Protein AF-A0A4Q3A2A2-F1 (afdb_monomer)

Radius of gyration: 15.02 Å; Cα contacts (8 Å, |Δi|>4): 83; chains: 1; bounding box: 38×30×38 Å

Foldseek 3Di:
DPDPQDPADPCLVVLLVVLLVLLLVCVVVVNDVVVNLVVNVVSLVCVLVVPDFLLNSLVSLVVCCVPPVVSDDCSVVSSVVVNCLCLQVPHQVSNDDGVPADPDSVSNVCCSPVVVSSD

pLDDT: mean 87.99, std 11.67, range [34.19, 96.5]

Structure (mmCIF, N/CA/C/O backbone):
data_AF-A0A4Q3A2A2-F1
#
_entry.id   AF-A0A4Q3A2A2-F1
#
loop_
_atom_site.group_PDB
_atom_site.id
_atom_site.type_symbol
_atom_site.label_atom_id
_atom_site.label_alt_id
_atom_site.label_comp_id
_atom_site.label_asym_id
_atom_site.label_entity_id
_atom_site.label_seq_id
_atom_site.pdbx_PDB_ins_code
_atom_site.Cartn_x
_atom_site.Cartn_y
_atom_site.Cartn_z
_atom_site.occupancy
_atom_site.B_iso_or_equiv
_atom_site.auth_seq_id
_atom_site.auth_comp_id
_atom_site.auth_asym_id
_atom_site.auth_atom_id
_atom_site.pdbx_PDB_model_num
ATOM 1 N N . MET A 1 1 ? -3.006 21.175 -18.929 1.00 35.78 1 MET A N 1
ATOM 2 C CA . MET A 1 1 ? -2.339 19.994 -19.518 1.00 35.78 1 MET A CA 1
ATOM 3 C C . MET A 1 1 ? -2.758 18.798 -18.668 1.00 35.78 1 MET A C 1
ATOM 5 O O . MET A 1 1 ? -2.295 18.694 -17.544 1.00 35.78 1 MET A O 1
ATOM 9 N N . LYS A 1 2 ? -3.754 18.003 -19.097 1.00 34.19 2 LYS A N 1
ATOM 10 C CA . LYS A 1 2 ? -4.209 16.830 -18.324 1.00 34.19 2 LYS A CA 1
ATOM 11 C C . LYS A 1 2 ? -3.057 15.832 -18.324 1.00 34.19 2 LYS A C 1
ATOM 13 O O . LYS A 1 2 ? -2.697 15.340 -19.392 1.00 34.19 2 LYS A O 1
ATOM 18 N N . SER A 1 3 ? -2.399 15.655 -17.183 1.00 40.84 3 SER A N 1
ATOM 19 C CA . SER A 1 3 ? -1.213 14.817 -17.111 1.00 40.84 3 SER A CA 1
ATOM 20 C C . SER A 1 3 ? -1.608 13.389 -17.503 1.00 40.84 3 SER A C 1
ATOM 22 O O . SER A 1 3 ? -2.581 12.831 -17.006 1.00 40.84 3 SER A O 1
ATOM 24 N N . LYS A 1 4 ? -0.864 12.787 -18.431 1.00 45.44 4 LYS A N 1
ATOM 25 C CA . LYS A 1 4 ? -0.947 11.352 -18.749 1.00 45.44 4 LYS A CA 1
ATOM 26 C C . LYS A 1 4 ? -0.435 10.473 -17.584 1.00 45.44 4 LYS A C 1
ATOM 28 O O . LYS A 1 4 ? -0.172 9.298 -17.792 1.00 45.44 4 LYS A O 1
ATOM 33 N N . ILE A 1 5 ? -0.234 11.054 -16.396 1.00 48.09 5 ILE A N 1
ATOM 34 C CA . ILE A 1 5 ? 0.732 10.589 -15.395 1.00 48.09 5 ILE A CA 1
ATOM 35 C C . ILE A 1 5 ? 0.177 9.489 -14.483 1.00 48.09 5 ILE A C 1
ATOM 37 O O . ILE A 1 5 ? 0.971 8.798 -13.868 1.00 48.09 5 ILE A O 1
ATOM 41 N N . LEU A 1 6 ? -1.124 9.184 -14.495 1.00 65.75 6 LEU A N 1
ATOM 42 C CA . LEU A 1 6 ? -1.597 7.872 -14.040 1.00 65.75 6 LEU A CA 1
ATOM 43 C C . LEU A 1 6 ? -2.814 7.434 -14.857 1.00 65.75 6 LEU A C 1
ATOM 45 O O . LEU A 1 6 ? -3.921 7.933 -14.662 1.00 65.75 6 LEU A O 1
ATOM 49 N N . GLN A 1 7 ? -2.630 6.469 -15.762 1.00 80.62 7 GLN A N 1
ATOM 50 C CA . GLN A 1 7 ? -3.744 5.594 -16.131 1.00 80.62 7 GLN A CA 1
ATOM 51 C C . GLN A 1 7 ? -4.046 4.728 -14.910 1.00 80.62 7 GLN A C 1
ATOM 53 O O . GLN A 1 7 ? -3.508 3.634 -14.772 1.00 80.62 7 GLN A O 1
ATOM 58 N N . LEU A 1 8 ? -4.846 5.268 -13.991 1.00 88.38 8 LEU A N 1
ATOM 59 C CA . LEU A 1 8 ? -5.238 4.546 -12.792 1.00 88.38 8 LEU A CA 1
ATOM 60 C C . LEU A 1 8 ? -5.928 3.229 -13.179 1.00 88.38 8 LEU A C 1
ATOM 62 O O . LEU A 1 8 ? -6.661 3.189 -14.178 1.00 88.38 8 LEU A O 1
ATOM 66 N N . PRO A 1 9 ? -5.719 2.153 -12.401 1.00 91.81 9 PRO A N 1
ATOM 67 C CA . PRO A 1 9 ? -6.496 0.932 -12.541 1.00 91.81 9 PRO A CA 1
ATOM 68 C C . PRO A 1 9 ? -7.998 1.230 -12.530 1.00 91.81 9 PRO A C 1
ATOM 70 O O . PRO A 1 9 ? -8.469 2.102 -11.802 1.00 91.81 9 PRO A O 1
ATOM 73 N N . LYS A 1 10 ? -8.775 0.493 -13.332 1.00 92.62 10 LYS A N 1
ATOM 74 C CA . LYS A 1 10 ? -10.233 0.696 -13.428 1.00 92.62 10 LYS A CA 1
ATOM 75 C C . LYS A 1 10 ? -10.953 0.504 -12.091 1.00 92.62 10 LYS A C 1
ATOM 77 O O . LYS A 1 10 ? -12.039 1.039 -11.913 1.00 92.62 10 LYS A O 1
ATOM 82 N N . ASP A 1 11 ? -10.368 -0.280 -11.191 1.00 94.75 11 ASP A N 1
ATOM 83 C CA . ASP A 1 11 ? -10.892 -0.572 -9.862 1.00 94.75 11 ASP A CA 1
ATOM 84 C C . ASP A 1 11 ? -10.344 0.365 -8.773 1.00 94.75 11 ASP A C 1
ATOM 86 O O . ASP A 1 11 ? -10.606 0.120 -7.602 1.00 94.75 11 ASP A O 1
ATOM 90 N N . TYR A 1 12 ? -9.622 1.436 -9.125 1.00 94.69 12 TYR A N 1
ATOM 91 C CA . TYR A 1 12 ? -8.968 2.332 -8.166 1.00 94.69 12 TYR A CA 1
ATOM 92 C C . TYR A 1 12 ? -9.903 2.835 -7.057 1.00 94.69 12 TYR A C 1
ATOM 94 O O . TYR A 1 12 ? -9.675 2.547 -5.881 1.00 94.69 12 TYR A O 1
ATOM 102 N N . ASP A 1 13 ? -10.986 3.522 -7.433 1.00 93.94 13 ASP A N 1
ATOM 103 C CA . ASP A 1 13 ? -11.933 4.093 -6.467 1.00 93.94 13 ASP A CA 1
ATOM 104 C C . ASP A 1 13 ? -12.600 2.997 -5.629 1.00 93.94 13 ASP A C 1
ATOM 106 O O . ASP A 1 13 ? -12.770 3.138 -4.420 1.00 93.94 13 ASP A O 1
ATOM 110 N N . TYR A 1 14 ? -12.910 1.859 -6.258 1.00 95.88 14 TYR A N 1
ATOM 111 C CA . TYR A 1 14 ? -13.491 0.706 -5.578 1.00 95.88 14 TYR A CA 1
ATOM 112 C C . TYR A 1 14 ? -12.552 0.146 -4.502 1.00 95.88 14 TYR A C 1
ATOM 114 O O . TYR A 1 14 ? -12.983 -0.077 -3.371 1.00 95.88 14 TYR A O 1
ATOM 122 N N . ARG A 1 15 ? -11.264 -0.044 -4.816 1.00 96.19 15 ARG A N 1
ATOM 123 C CA . ARG A 1 15 ? -10.257 -0.527 -3.855 1.00 96.19 15 ARG A CA 1
ATOM 124 C C . ARG A 1 15 ? -10.040 0.457 -2.717 1.00 96.19 15 ARG A C 1
ATOM 126 O O . ARG A 1 15 ? -9.927 0.031 -1.570 1.00 96.19 15 ARG A O 1
ATOM 133 N N . LYS A 1 16 ? -10.046 1.756 -3.020 1.00 94.81 16 LYS A N 1
ATOM 134 C CA . LYS A 1 16 ? -9.919 2.820 -2.019 1.00 94.81 16 LYS A CA 1
ATOM 135 C C . LYS A 1 16 ? -11.071 2.766 -1.022 1.00 94.81 16 LYS A C 1
ATOM 137 O O . LYS A 1 16 ? -10.844 2.694 0.183 1.00 94.81 16 LYS A O 1
ATOM 142 N N . SER A 1 17 ? -12.305 2.727 -1.524 1.00 95.44 17 SER A N 1
ATOM 143 C CA . SER A 1 17 ? -13.497 2.619 -0.683 1.00 95.44 17 SER A CA 1
ATOM 144 C C . SER A 1 17 ? -13.537 1.314 0.110 1.00 95.44 17 SER A C 1
ATOM 146 O O . SER A 1 17 ? -13.890 1.348 1.283 1.00 95.44 17 SER A O 1
ATOM 148 N N . GLN A 1 18 ? -13.144 0.180 -0.484 1.00 96.25 18 GLN A N 1
ATOM 149 C CA . GLN A 1 18 ? -13.077 -1.097 0.236 1.00 96.25 18 GLN A CA 1
ATOM 150 C C . GLN A 1 18 ? -12.112 -1.048 1.422 1.00 96.25 18 GLN A C 1
ATOM 152 O O . GLN A 1 18 ? -12.467 -1.520 2.498 1.00 96.25 18 GLN A O 1
ATOM 157 N N . LEU A 1 19 ? -10.910 -0.498 1.233 1.00 96.06 19 LEU A N 1
ATOM 158 C CA . LEU A 1 19 ? -9.917 -0.419 2.301 1.00 96.06 19 LEU A CA 1
ATOM 159 C C . LEU A 1 19 ? -10.380 0.512 3.426 1.00 96.06 19 LEU A C 1
ATOM 161 O O . LEU A 1 19 ? -10.299 0.143 4.593 1.00 96.06 19 LEU A O 1
ATOM 165 N N . ALA A 1 20 ? -10.907 1.688 3.081 1.00 95.19 20 ALA A N 1
ATOM 166 C CA . ALA A 1 20 ? -11.428 2.630 4.069 1.00 95.19 20 ALA A CA 1
ATOM 167 C C . ALA A 1 20 ? -12.589 2.030 4.881 1.00 95.19 20 ALA A C 1
ATOM 169 O O . ALA A 1 20 ? -12.629 2.171 6.101 1.00 95.19 20 ALA A O 1
ATOM 170 N N . GLU A 1 21 ? -13.510 1.328 4.216 1.00 96.12 21 GLU A N 1
ATOM 171 C CA . GLU A 1 21 ? -14.640 0.671 4.874 1.00 96.12 21 GLU A CA 1
ATOM 172 C C . GLU A 1 21 ? -14.184 -0.478 5.781 1.00 96.12 21 GLU A C 1
ATOM 174 O O . GLU A 1 21 ? -14.652 -0.575 6.911 1.00 96.12 21 GLU A O 1
ATOM 179 N N . LEU A 1 22 ? -13.235 -1.306 5.331 1.00 95.88 22 LEU A N 1
ATOM 180 C CA . LEU A 1 22 ? -12.622 -2.350 6.155 1.00 95.88 22 LEU A CA 1
ATOM 181 C C . LEU A 1 22 ? -12.025 -1.750 7.433 1.00 95.88 22 LEU A C 1
ATOM 183 O O . LEU A 1 22 ? -12.344 -2.198 8.529 1.00 95.88 22 LEU A O 1
ATOM 187 N N . ILE A 1 23 ? -11.183 -0.725 7.299 1.00 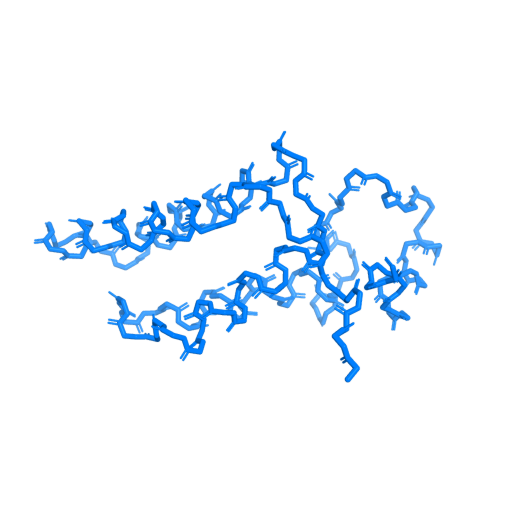95.38 23 ILE A N 1
ATOM 188 C CA . ILE A 1 23 ? -10.534 -0.083 8.445 1.00 95.38 23 ILE A CA 1
ATOM 189 C C . ILE A 1 23 ? -11.577 0.468 9.419 1.00 95.38 23 ILE A C 1
ATOM 191 O O . ILE A 1 23 ? -11.477 0.236 10.622 1.00 95.38 23 ILE A O 1
ATOM 195 N N . LYS A 1 24 ? -12.599 1.154 8.899 1.00 94.44 24 LYS A N 1
ATOM 196 C CA . LYS A 1 24 ? -13.683 1.699 9.713 1.00 94.44 24 LYS A CA 1
ATOM 197 C C . LYS A 1 24 ? -14.422 0.604 10.483 1.00 94.44 24 LYS A C 1
ATOM 199 O O . LYS A 1 24 ? -14.645 0.759 11.676 1.00 94.44 24 LYS A O 1
ATOM 204 N N . GLN A 1 25 ? -14.766 -0.504 9.828 1.00 96.06 25 GLN A N 1
ATOM 205 C CA . GLN A 1 25 ? -15.452 -1.628 10.472 1.00 96.06 25 GLN A CA 1
ATOM 206 C C . GLN A 1 25 ? -14.622 -2.242 11.602 1.00 96.06 25 GLN A C 1
ATOM 208 O O . GLN A 1 25 ? -15.161 -2.544 12.663 1.00 96.06 25 GLN A O 1
ATOM 213 N N . GLU A 1 26 ? -13.317 -2.407 11.394 1.00 96.38 26 GLU A N 1
ATOM 214 C CA . GLU A 1 26 ? -12.411 -2.940 12.415 1.00 96.38 26 GLU A CA 1
ATOM 215 C C . GLU A 1 26 ? -12.233 -1.962 13.584 1.00 96.38 26 GLU A C 1
ATOM 217 O O . GLU A 1 26 ? -12.284 -2.367 14.746 1.00 96.38 26 GLU A O 1
ATOM 222 N N . ALA A 1 27 ? -12.088 -0.666 13.299 1.00 93.19 27 ALA A N 1
ATOM 223 C CA . ALA A 1 27 ? -11.997 0.368 14.325 1.00 93.19 27 ALA A CA 1
ATOM 224 C C . ALA A 1 27 ? -13.289 0.458 15.160 1.00 93.19 27 ALA A C 1
ATOM 226 O O . ALA A 1 27 ? -13.226 0.474 16.390 1.00 93.19 27 ALA A O 1
ATOM 227 N N . ASP A 1 28 ? -14.457 0.433 14.511 1.00 94.06 28 ASP A N 1
ATOM 228 C CA . ASP A 1 28 ? -15.773 0.442 15.166 1.00 94.06 28 ASP A CA 1
ATOM 229 C C . ASP A 1 28 ? -16.004 -0.832 16.005 1.00 94.06 28 ASP A C 1
ATOM 231 O O . ASP A 1 28 ? -16.675 -0.790 17.039 1.00 94.06 28 ASP A O 1
ATOM 235 N N . ALA A 1 29 ? -15.423 -1.964 15.594 1.00 95.44 29 ALA A N 1
ATOM 236 C CA . ALA A 1 29 ? -15.437 -3.220 16.345 1.00 95.44 29 ALA A CA 1
ATOM 237 C C . ALA A 1 29 ? -14.462 -3.237 17.539 1.00 95.44 29 ALA A C 1
ATOM 239 O O . ALA A 1 29 ? -14.483 -4.182 18.332 1.00 95.44 29 ALA A O 1
ATOM 240 N N . GLY A 1 30 ? -13.620 -2.211 17.692 1.00 93.44 30 GLY A N 1
ATOM 241 C CA . GLY A 1 30 ? -12.600 -2.141 18.737 1.00 93.44 30 GLY A CA 1
ATOM 242 C C . GLY A 1 30 ? -11.403 -3.063 18.493 1.00 93.44 30 GLY A C 1
ATOM 243 O O . GLY A 1 30 ? -10.699 -3.401 19.449 1.00 93.44 30 GLY A O 1
ATOM 244 N N . THR A 1 31 ? -11.171 -3.480 17.243 1.00 94.94 31 THR A N 1
ATOM 245 C CA . THR A 1 31 ? -9.970 -4.220 16.842 1.00 94.94 31 THR A CA 1
ATOM 246 C C . THR A 1 31 ? -8.728 -3.395 17.185 1.00 94.94 31 THR A C 1
ATOM 248 O O . THR A 1 31 ? -8.683 -2.180 16.985 1.00 94.94 31 THR A O 1
ATOM 251 N N . VAL A 1 32 ? -7.696 -4.047 17.719 1.00 94.12 32 VAL A N 1
ATOM 252 C CA . VAL A 1 32 ? -6.450 -3.359 18.082 1.00 94.12 32 VAL A CA 1
ATOM 253 C C . VAL A 1 32 ? -5.697 -2.904 16.830 1.00 94.12 32 VAL A C 1
ATOM 255 O O . VAL A 1 32 ? -5.654 -3.621 15.831 1.00 94.12 32 VAL A O 1
ATOM 258 N N . SER A 1 33 ? -5.049 -1.737 16.886 1.00 93.06 33 SER A N 1
ATOM 259 C CA . SER A 1 33 ? -4.435 -1.106 15.706 1.00 93.06 33 SER A CA 1
ATOM 260 C C . SER A 1 33 ? -3.448 -2.013 14.962 1.00 93.06 33 SER A C 1
ATOM 262 O O . SER A 1 33 ? -3.443 -2.024 13.741 1.00 93.06 33 SER A O 1
ATOM 264 N N . THR A 1 34 ? -2.688 -2.856 15.669 1.00 94.12 34 THR A N 1
ATOM 265 C CA . THR A 1 34 ? -1.727 -3.789 15.050 1.00 94.12 34 THR A CA 1
ATOM 266 C C . THR A 1 34 ? -2.381 -4.906 14.232 1.00 94.12 34 THR A C 1
ATOM 268 O O . THR A 1 34 ? -1.744 -5.483 13.352 1.00 94.12 34 THR A O 1
ATOM 271 N N . GLU A 1 35 ? -3.635 -5.258 14.515 1.00 95.81 35 GLU A N 1
ATOM 272 C CA . GLU A 1 35 ? -4.407 -6.201 13.701 1.00 95.81 35 GLU A CA 1
ATOM 273 C C . GLU A 1 35 ? -5.012 -5.509 12.480 1.00 95.81 35 GLU A C 1
ATOM 275 O O . GLU A 1 35 ? -5.040 -6.103 11.401 1.00 95.81 35 GLU A O 1
ATOM 280 N N . ILE A 1 36 ?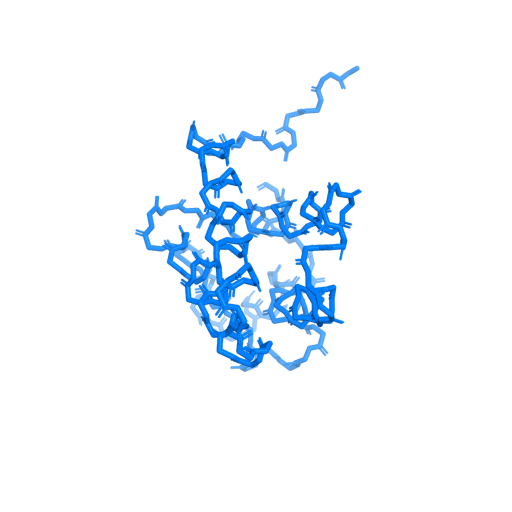 -5.422 -4.244 12.622 1.00 95.94 36 ILE A N 1
ATOM 281 C CA . ILE A 1 36 ? -5.824 -3.399 11.491 1.00 95.94 36 ILE A CA 1
ATOM 282 C C . ILE A 1 36 ? -4.639 -3.225 10.538 1.00 95.94 36 ILE A C 1
ATOM 284 O O . ILE A 1 36 ? -4.801 -3.441 9.339 1.00 95.94 36 ILE A O 1
ATOM 288 N N . ASP A 1 37 ? -3.442 -2.954 11.067 1.00 95.75 37 ASP A N 1
ATOM 289 C CA . ASP A 1 37 ? -2.228 -2.770 10.270 1.00 95.75 37 ASP A CA 1
ATOM 290 C C . ASP A 1 37 ? -1.948 -3.973 9.368 1.00 95.75 37 ASP A C 1
ATOM 292 O O . ASP A 1 37 ? -1.734 -3.816 8.168 1.00 95.75 37 ASP A O 1
ATOM 296 N N . LYS A 1 38 ? -2.045 -5.192 9.916 1.00 96.12 38 LYS A N 1
ATOM 297 C CA . LYS A 1 38 ? -1.886 -6.428 9.133 1.00 96.12 38 LYS A CA 1
ATOM 298 C C . LYS A 1 38 ? -2.892 -6.512 7.992 1.00 96.12 38 LYS A C 1
ATOM 300 O O . LYS A 1 38 ? -2.519 -6.846 6.875 1.00 96.12 38 LYS A O 1
ATOM 305 N N . LYS A 1 39 ? -4.162 -6.188 8.247 1.00 96.50 39 LYS A N 1
ATOM 306 C CA . LYS A 1 39 ? -5.206 -6.235 7.212 1.00 96.50 39 LYS A CA 1
ATOM 307 C C . LYS A 1 39 ? -4.987 -5.170 6.136 1.00 96.50 39 LYS A C 1
ATOM 309 O O . LYS A 1 39 ? -5.280 -5.421 4.965 1.00 96.50 39 LYS A O 1
ATOM 314 N N . VAL A 1 40 ? -4.491 -3.991 6.512 1.00 95.81 40 VAL A N 1
ATOM 315 C CA . VAL A 1 40 ? -4.152 -2.908 5.578 1.00 95.81 40 VAL A CA 1
ATOM 316 C C . VAL A 1 40 ? -2.967 -3.309 4.704 1.00 95.81 40 VAL A C 1
ATOM 318 O O . VAL A 1 40 ? -3.073 -3.232 3.479 1.00 95.81 40 VAL A O 1
ATOM 321 N N . ASP A 1 41 ? -1.892 -3.809 5.310 1.00 94.94 41 ASP A N 1
ATOM 322 C CA . ASP A 1 41 ? -0.705 -4.299 4.607 1.00 94.94 41 ASP A CA 1
ATOM 323 C C . ASP A 1 41 ? -1.043 -5.452 3.648 1.00 94.94 41 ASP A C 1
ATOM 325 O O . ASP A 1 41 ? -0.715 -5.403 2.461 1.00 94.94 41 ASP A O 1
ATOM 329 N N . GLU A 1 42 ? -1.814 -6.444 4.105 1.00 95.06 42 GLU A N 1
ATOM 330 C CA . GLU A 1 42 ? -2.311 -7.539 3.265 1.00 95.06 42 GLU A CA 1
ATOM 331 C C . GLU A 1 42 ? -3.164 -7.022 2.099 1.00 95.06 42 GLU A C 1
ATOM 333 O O . GLU A 1 42 ? -3.022 -7.478 0.960 1.00 95.06 42 GLU A O 1
ATOM 338 N N . SER A 1 43 ? -4.050 -6.056 2.353 1.00 95.44 43 SER A N 1
ATOM 339 C CA . SER A 1 43 ? -4.910 -5.470 1.320 1.00 95.44 43 SER A CA 1
ATOM 340 C C . SER A 1 43 ? -4.098 -4.746 0.251 1.00 95.44 43 SER A C 1
ATOM 342 O O . SER A 1 43 ? -4.362 -4.928 -0.939 1.00 95.44 43 SER A O 1
ATOM 344 N N . ILE A 1 44 ? -3.092 -3.970 0.656 1.00 94.44 44 ILE A N 1
ATOM 345 C CA . ILE A 1 44 ? -2.200 -3.245 -0.254 1.00 94.44 44 ILE A CA 1
ATOM 346 C C . ILE A 1 44 ? -1.308 -4.224 -1.026 1.00 94.44 44 ILE A C 1
ATOM 348 O O . ILE A 1 44 ? -1.227 -4.145 -2.255 1.00 94.44 44 ILE A O 1
ATOM 352 N N . SER A 1 45 ? -0.723 -5.207 -0.344 1.00 91.50 45 SER A N 1
ATOM 353 C CA . SER A 1 45 ? 0.069 -6.282 -0.950 1.00 91.50 45 SER A CA 1
ATOM 354 C C . SER A 1 45 ? -0.728 -7.060 -2.002 1.00 91.50 45 SER A C 1
ATOM 356 O O . SER A 1 45 ? -0.217 -7.381 -3.081 1.00 91.50 45 SER A O 1
ATOM 358 N N . ASN A 1 46 ? -2.018 -7.301 -1.756 1.00 93.56 46 ASN A N 1
ATOM 359 C CA . ASN A 1 46 ? -2.906 -7.977 -2.700 1.00 93.56 46 ASN A CA 1
ATOM 360 C C . ASN A 1 46 ? -3.164 -7.179 -3.988 1.00 93.56 46 ASN A C 1
ATOM 362 O O . ASN A 1 46 ? -3.445 -7.796 -5.020 1.00 93.56 46 ASN A O 1
ATOM 366 N N . LEU A 1 47 ? -3.012 -5.850 -3.998 1.00 93.69 47 LEU A N 1
ATOM 367 C CA . LEU A 1 47 ? -3.185 -5.035 -5.213 1.00 93.69 47 LEU A CA 1
ATOM 368 C C . LEU A 1 47 ? -2.206 -5.458 -6.317 1.00 93.69 47 LEU A C 1
ATOM 370 O O . LEU A 1 47 ? -2.567 -5.532 -7.496 1.00 93.69 47 LEU A O 1
ATOM 374 N N . LYS A 1 48 ? -0.982 -5.837 -5.938 1.00 89.50 48 LYS A N 1
ATOM 375 C CA . LYS A 1 48 ? 0.026 -6.373 -6.862 1.00 89.50 48 LYS A CA 1
ATOM 376 C C . LYS A 1 48 ? -0.467 -7.632 -7.581 1.00 89.50 48 LYS A C 1
ATOM 378 O O . LYS A 1 48 ? -0.227 -7.788 -8.778 1.00 89.50 48 LYS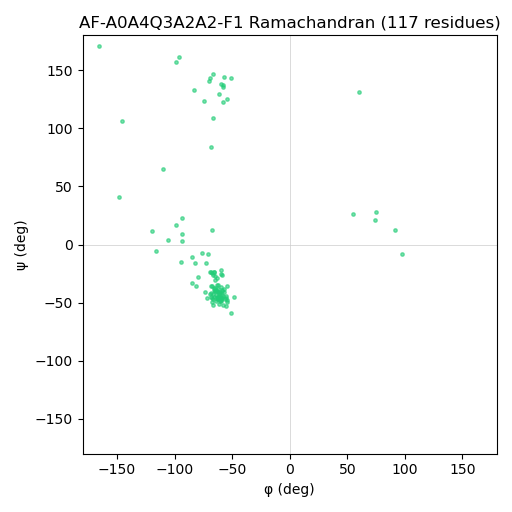 A O 1
ATOM 383 N N . SER A 1 49 ? -1.179 -8.515 -6.877 1.00 88.00 49 SER A N 1
ATOM 384 C CA . SER A 1 49 ? -1.691 -9.772 -7.445 1.00 88.00 49 SER A CA 1
ATOM 385 C C . SER A 1 49 ? -2.757 -9.558 -8.526 1.00 88.00 49 SER A C 1
ATOM 387 O O . SER A 1 49 ? -2.883 -10.372 -9.438 1.00 88.00 49 SER A O 1
ATOM 389 N N . VAL A 1 50 ? -3.475 -8.432 -8.474 1.00 90.38 50 VAL A N 1
ATOM 390 C CA . VAL A 1 50 ? -4.528 -8.068 -9.437 1.00 90.38 50 VAL A CA 1
ATOM 391 C C . VAL A 1 50 ? -4.038 -7.098 -10.518 1.00 90.38 50 VAL A C 1
ATOM 393 O O . VAL A 1 50 ? -4.834 -6.488 -11.227 1.00 90.38 50 VAL A O 1
ATOM 396 N N . GLY A 1 51 ? -2.717 -6.980 -10.678 1.00 90.50 51 GLY A N 1
ATOM 397 C CA . GLY A 1 51 ? -2.088 -6.254 -11.782 1.00 90.50 51 GLY A CA 1
ATOM 398 C C . GLY A 1 51 ? -1.799 -4.782 -11.503 1.00 90.50 51 GLY A C 1
ATOM 399 O O . GLY A 1 51 ? -1.475 -4.042 -12.435 1.00 90.50 51 GLY A O 1
ATOM 400 N N . TRP A 1 52 ? -1.889 -4.329 -10.249 1.00 92.50 52 TRP A N 1
ATOM 401 C CA . TRP A 1 52 ? -1.433 -2.986 -9.907 1.00 92.50 52 TRP A CA 1
ATOM 402 C C . TRP A 1 52 ? 0.093 -2.899 -9.984 1.00 92.50 52 TRP A C 1
ATOM 404 O O . TRP A 1 52 ? 0.820 -3.816 -9.604 1.00 92.50 52 TRP A O 1
ATOM 414 N N . GLN A 1 53 ? 0.576 -1.767 -10.489 1.00 91.44 53 GLN A N 1
ATOM 415 C CA . GLN A 1 53 ? 1.996 -1.471 -10.631 1.00 91.44 53 GLN A CA 1
ATOM 416 C C . GLN A 1 53 ? 2.482 -0.640 -9.442 1.00 91.44 53 GLN A C 1
ATOM 418 O O . GLN A 1 53 ? 1.678 0.029 -8.790 1.00 91.44 53 GLN A O 1
ATOM 423 N N . ARG A 1 54 ? 3.802 -0.601 -9.216 1.00 91.25 54 ARG A N 1
ATOM 424 C CA . ARG A 1 54 ? 4.432 0.170 -8.129 1.00 91.25 54 ARG A CA 1
ATOM 425 C C . ARG A 1 54 ? 3.930 1.615 -8.062 1.00 91.25 54 ARG A C 1
ATOM 427 O O . ARG A 1 54 ? 3.549 2.081 -6.996 1.00 91.25 54 ARG A O 1
ATOM 434 N N . LYS A 1 55 ? 3.840 2.296 -9.212 1.00 89.81 55 LYS A N 1
ATOM 435 C CA . LYS A 1 55 ? 3.314 3.669 -9.301 1.00 89.81 55 LYS A CA 1
ATOM 436 C C . LYS A 1 55 ? 1.851 3.807 -8.883 1.00 89.81 55 LYS A C 1
ATOM 438 O O . LYS A 1 55 ? 1.489 4.820 -8.297 1.00 89.81 55 LYS A O 1
ATOM 443 N N . HIS A 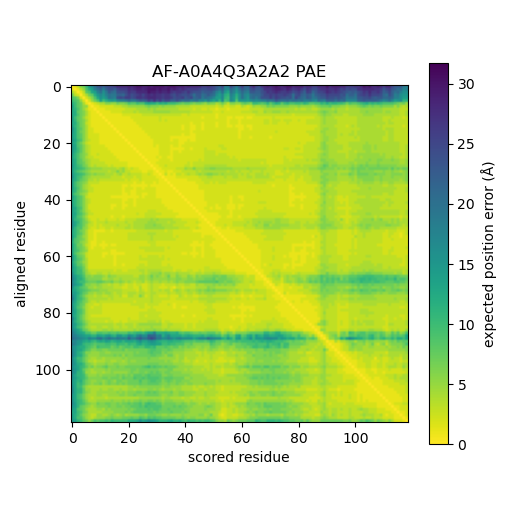1 56 ? 1.018 2.802 -9.162 1.00 92.50 56 HIS A N 1
ATOM 444 C CA . HIS A 1 56 ? -0.389 2.812 -8.756 1.00 92.50 56 HIS A CA 1
ATOM 445 C C . HIS A 1 56 ? -0.506 2.686 -7.240 1.00 92.50 56 HIS A C 1
ATOM 447 O O . HIS A 1 56 ? -1.288 3.412 -6.639 1.00 92.50 56 HIS A O 1
ATOM 453 N N . ILE A 1 57 ? 0.300 1.807 -6.632 1.00 93.69 57 ILE A N 1
ATOM 454 C CA . ILE A 1 57 ? 0.325 1.651 -5.176 1.00 93.69 57 ILE A CA 1
ATOM 455 C C . ILE A 1 57 ? 0.871 2.917 -4.515 1.00 93.69 57 ILE A C 1
ATOM 457 O O . ILE A 1 57 ? 0.215 3.435 -3.624 1.00 93.69 57 ILE A O 1
ATOM 461 N N . LEU A 1 58 ? 1.983 3.485 -4.995 1.00 92.25 58 LEU A N 1
ATOM 462 C CA . LEU A 1 58 ? 2.509 4.743 -4.450 1.00 92.25 58 LEU A CA 1
ATOM 463 C C . LEU A 1 58 ? 1.447 5.852 -4.457 1.00 92.25 58 LEU A C 1
ATOM 465 O O . LEU A 1 58 ? 1.207 6.500 -3.443 1.00 92.25 58 LEU A O 1
ATOM 469 N N . TYR A 1 59 ? 0.778 6.041 -5.598 1.00 92.81 59 TYR A N 1
ATOM 470 C CA . TYR A 1 59 ? -0.269 7.050 -5.714 1.00 92.81 59 TYR A CA 1
ATOM 471 C C . TYR A 1 59 ? -1.440 6.777 -4.766 1.00 92.81 59 TYR A C 1
ATOM 473 O O . TYR A 1 59 ? -1.944 7.700 -4.137 1.00 92.81 59 TYR A O 1
ATOM 481 N N . PHE A 1 60 ? -1.838 5.514 -4.626 1.00 94.50 60 PHE A N 1
ATOM 482 C CA . PHE A 1 60 ? -2.890 5.091 -3.709 1.00 94.50 60 PHE A CA 1
ATOM 483 C C . PHE A 1 60 ? -2.550 5.383 -2.245 1.00 94.50 60 PHE A C 1
ATOM 485 O O . PHE A 1 60 ? -3.389 5.924 -1.529 1.00 94.50 60 PHE A O 1
ATOM 492 N N . LEU A 1 61 ? -1.320 5.088 -1.808 1.00 94.31 61 LEU A N 1
ATOM 493 C CA . LEU A 1 61 ? -0.849 5.403 -0.455 1.00 94.31 61 LEU A CA 1
ATOM 494 C C . LEU A 1 61 ? -0.919 6.907 -0.191 1.00 94.31 61 LEU A C 1
ATOM 496 O O . LEU A 1 61 ? -1.465 7.337 0.820 1.00 94.31 61 LEU A O 1
ATOM 500 N N . HIS A 1 62 ? -0.415 7.715 -1.126 1.00 93.06 62 HIS A N 1
ATOM 501 C CA . HIS A 1 62 ? -0.419 9.175 -0.997 1.00 93.06 62 HIS A CA 1
ATOM 502 C C . HIS A 1 62 ? -1.836 9.742 -1.012 1.00 93.06 62 HIS A C 1
ATOM 504 O O . HIS A 1 62 ? -2.136 10.684 -0.284 1.00 93.06 62 HIS A O 1
ATOM 510 N N . ASP A 1 63 ? -2.728 9.181 -1.819 1.00 93.56 63 ASP A N 1
ATOM 511 C CA . ASP A 1 63 ? -4.131 9.582 -1.848 1.00 93.56 63 ASP A CA 1
ATOM 512 C C . ASP A 1 63 ? -4.851 9.242 -0.530 1.00 93.56 63 ASP A C 1
ATOM 514 O O . ASP A 1 63 ? -5.629 10.056 -0.031 1.00 93.56 63 ASP A O 1
ATO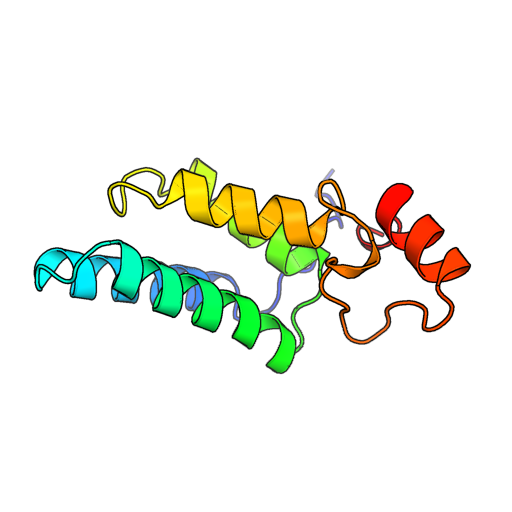M 518 N N . MET A 1 64 ? -4.559 8.085 0.072 1.00 94.00 64 MET A N 1
ATOM 519 C CA . MET A 1 64 ? -5.084 7.705 1.389 1.00 94.00 64 MET A CA 1
ATOM 520 C C . MET A 1 64 ? -4.530 8.591 2.514 1.00 94.00 64 MET A C 1
ATOM 522 O O . MET A 1 64 ? -5.321 9.101 3.303 1.00 94.00 64 MET A O 1
ATOM 526 N N . LEU A 1 65 ? -3.219 8.855 2.542 1.00 92.44 65 LEU A N 1
ATOM 527 C CA . LEU A 1 65 ? -2.583 9.769 3.506 1.00 92.44 65 LEU A CA 1
ATOM 528 C C . LEU A 1 65 ? -3.192 11.179 3.456 1.00 92.44 65 LEU A C 1
ATOM 530 O O . LEU A 1 65 ? -3.434 11.803 4.482 1.00 92.44 65 LEU A O 1
ATOM 534 N N . ASN A 1 66 ? -3.478 11.690 2.255 1.00 91.81 66 ASN A N 1
ATOM 535 C CA . ASN A 1 66 ? -3.995 13.051 2.095 1.00 91.81 66 ASN A CA 1
ATOM 536 C C . ASN A 1 66 ? -5.496 13.186 2.382 1.00 91.81 66 ASN A C 1
ATOM 538 O O . ASN A 1 66 ? -5.951 14.274 2.731 1.00 91.81 66 ASN A O 1
ATOM 542 N N . ASN A 1 67 ? -6.281 12.123 2.187 1.00 90.12 67 ASN A N 1
ATOM 543 C CA . ASN A 1 67 ? -7.745 12.199 2.245 1.00 90.12 67 ASN A CA 1
ATOM 544 C C . ASN A 1 67 ? -8.365 11.381 3.377 1.00 90.12 67 ASN A C 1
ATOM 546 O O . ASN A 1 67 ? -9.586 11.402 3.548 1.00 90.12 67 ASN A O 1
ATOM 550 N N . SER A 1 68 ? -7.576 10.605 4.112 1.00 88.69 68 SER A N 1
ATOM 551 C CA . SER A 1 68 ? -8.068 9.719 5.167 1.00 88.69 68 SER A CA 1
ATOM 552 C C . SER A 1 68 ? -7.069 9.532 6.329 1.00 88.69 68 SER A C 1
ATOM 554 O O . SER A 1 68 ? -6.956 8.410 6.815 1.00 88.69 68 SER A O 1
ATOM 556 N N . PRO A 1 69 ? -6.366 10.583 6.808 1.00 84.00 69 PRO A N 1
ATOM 557 C CA . PRO A 1 69 ? -5.333 10.431 7.844 1.00 84.00 69 PRO A CA 1
ATOM 558 C C . PRO A 1 69 ? -5.888 9.915 9.185 1.00 84.00 69 PRO A C 1
ATOM 560 O O . PRO A 1 69 ? -5.223 9.189 9.915 1.00 84.00 69 PRO A O 1
ATOM 563 N N . ASP A 1 70 ? -7.154 10.216 9.485 1.00 87.81 70 ASP A N 1
ATOM 564 C CA . ASP A 1 70 ? -7.776 9.924 10.782 1.00 87.81 70 ASP A CA 1
ATOM 565 C C . ASP A 1 70 ? -8.537 8.585 10.824 1.00 87.81 70 ASP A C 1
ATOM 567 O O . ASP A 1 70 ? -9.451 8.415 11.632 1.00 87.81 70 ASP A O 1
ATOM 571 N N . LEU A 1 71 ? -8.215 7.627 9.944 1.00 89.75 71 LEU A N 1
ATOM 572 C CA . LEU A 1 71 ? -8.912 6.333 9.936 1.00 89.75 71 LEU A CA 1
ATOM 573 C C . LEU A 1 71 ? -8.665 5.520 11.217 1.00 89.75 71 LEU A C 1
ATOM 575 O O . LEU A 1 71 ? -9.591 4.884 11.714 1.00 89.75 71 LEU A O 1
ATOM 579 N N . TYR A 1 72 ? -7.435 5.531 11.742 1.00 92.69 72 TYR A N 1
ATOM 580 C CA . TYR A 1 72 ? -7.076 4.977 13.054 1.00 92.69 72 TYR A CA 1
ATOM 581 C C . TYR A 1 72 ? -5.690 5.467 13.501 1.00 92.69 72 TYR A C 1
ATOM 583 O O . TYR A 1 72 ? -4.940 6.068 12.736 1.00 92.69 72 TYR A O 1
ATOM 591 N N . SER A 1 73 ? -5.332 5.191 14.758 1.00 89.12 73 SER A N 1
ATOM 592 C CA . SER A 1 73 ? -4.221 5.842 15.469 1.00 89.12 73 SER A CA 1
ATOM 593 C C . SER A 1 73 ? -2.828 5.714 14.842 1.00 89.12 73 SER A C 1
ATOM 595 O O . SER A 1 73 ? -1.972 6.543 15.133 1.00 89.12 73 SER A O 1
ATOM 597 N N . THR A 1 74 ? -2.562 4.662 14.065 1.00 91.38 74 THR A N 1
ATOM 598 C CA . THR A 1 74 ? -1.238 4.377 13.474 1.00 91.38 74 THR A CA 1
ATOM 599 C C . THR A 1 74 ? -1.265 4.347 11.948 1.00 91.38 74 THR A C 1
ATOM 601 O O . THR A 1 74 ? -0.282 3.946 11.329 1.00 91.38 74 THR A O 1
ATOM 604 N N . PHE A 1 75 ? -2.361 4.805 11.336 1.00 91.44 75 PHE A N 1
ATOM 605 C CA . PHE A 1 75 ? -2.579 4.688 9.898 1.00 91.44 75 PHE A CA 1
ATOM 606 C C . PHE A 1 75 ? -1.478 5.350 9.067 1.00 91.44 75 PHE A C 1
ATOM 608 O O . PHE A 1 75 ? -0.870 4.700 8.216 1.00 91.44 75 PHE A O 1
ATOM 615 N N . ASP A 1 76 ? -1.171 6.615 9.358 1.00 91.62 76 ASP A N 1
ATOM 616 C CA . ASP A 1 76 ? -0.149 7.360 8.623 1.00 91.62 76 ASP A CA 1
ATOM 617 C C . ASP A 1 76 ? 1.228 6.703 8.742 1.00 91.62 76 ASP A C 1
ATOM 619 O O . ASP A 1 76 ? 1.957 6.600 7.756 1.00 91.62 76 ASP A O 1
ATOM 623 N N . THR A 1 77 ? 1.578 6.215 9.937 1.00 93.06 77 THR A N 1
ATOM 624 C CA . THR A 1 77 ? 2.846 5.515 10.172 1.00 93.06 77 THR A CA 1
ATOM 625 C C . THR A 1 77 ? 2.955 4.275 9.294 1.00 93.06 77 THR A C 1
ATOM 627 O O . THR A 1 77 ? 3.953 4.138 8.590 1.00 93.06 77 THR A O 1
ATOM 630 N N . LEU A 1 78 ? 1.923 3.428 9.261 1.00 93.81 78 LEU A N 1
ATOM 631 C CA . LEU A 1 78 ? 1.922 2.234 8.419 1.00 93.81 78 LEU A CA 1
ATOM 632 C C . LEU A 1 78 ? 2.055 2.584 6.933 1.00 93.81 78 LEU A C 1
ATOM 634 O O . LEU A 1 78 ? 2.878 2.002 6.230 1.00 93.81 78 LEU A O 1
ATOM 638 N N . LEU A 1 79 ? 1.259 3.529 6.424 1.00 93.88 79 LEU A N 1
ATOM 639 C CA . LEU A 1 79 ? 1.308 3.863 4.997 1.00 93.88 79 LEU A CA 1
ATOM 640 C C . LEU A 1 79 ? 2.669 4.437 4.581 1.00 93.88 79 LEU A C 1
ATOM 642 O O . LEU A 1 79 ? 3.136 4.155 3.476 1.00 93.88 79 LEU A O 1
ATOM 646 N N . LEU A 1 80 ? 3.318 5.205 5.460 1.00 92.56 80 LEU A N 1
ATOM 647 C CA . LEU A 1 80 ? 4.678 5.706 5.249 1.00 92.56 80 LEU A CA 1
ATOM 648 C C . LEU A 1 80 ? 5.728 4.587 5.294 1.00 92.56 80 LEU A C 1
ATOM 650 O O . LEU A 1 80 ? 6.692 4.626 4.527 1.00 92.56 80 LEU A O 1
ATOM 654 N N . GLU A 1 81 ? 5.551 3.580 6.150 1.00 91.50 81 GLU A N 1
ATOM 655 C CA . GLU A 1 81 ? 6.400 2.383 6.163 1.00 91.50 81 GLU A CA 1
ATOM 656 C C . GLU A 1 81 ? 6.282 1.617 4.840 1.00 91.50 81 GLU A C 1
ATOM 658 O O . GLU A 1 81 ? 7.303 1.304 4.221 1.00 91.50 81 GLU A O 1
ATOM 663 N N . ILE A 1 82 ? 5.062 1.412 4.339 1.00 92.19 82 ILE A N 1
ATOM 664 C CA . ILE A 1 82 ? 4.834 0.760 3.043 1.00 92.19 82 ILE A CA 1
ATOM 665 C C . ILE A 1 82 ? 5.458 1.586 1.906 1.00 92.19 82 ILE A C 1
ATOM 667 O O . ILE A 1 82 ? 6.171 1.035 1.068 1.00 92.19 82 ILE A O 1
ATOM 671 N N . ASP A 1 83 ? 5.269 2.911 1.886 1.00 91.31 83 ASP A N 1
ATOM 672 C CA . ASP A 1 83 ? 5.913 3.808 0.908 1.00 91.31 83 ASP A CA 1
ATOM 673 C C . ASP A 1 83 ? 7.445 3.643 0.922 1.00 91.31 83 ASP A C 1
ATOM 675 O O . ASP A 1 83 ? 8.087 3.478 -0.124 1.00 91.31 83 ASP A O 1
ATOM 679 N N . SER A 1 84 ? 8.047 3.580 2.111 1.00 88.75 84 SER A N 1
ATOM 680 C CA . SER A 1 84 ? 9.492 3.374 2.244 1.00 88.75 84 SER A CA 1
ATOM 681 C C . SER A 1 84 ? 9.963 2.059 1.598 1.00 88.75 84 SER A C 1
ATOM 683 O O . SER A 1 84 ? 10.983 2.059 0.894 1.00 88.75 84 SER A O 1
ATOM 685 N N . GLY A 1 85 ? 9.174 0.984 1.735 1.00 88.00 85 GLY A N 1
ATOM 686 C CA . GLY A 1 85 ? 9.393 -0.318 1.094 1.00 88.00 85 GLY A CA 1
ATOM 687 C C . GLY A 1 85 ? 9.214 -0.299 -0.427 1.00 88.00 85 GLY A C 1
ATOM 688 O O . GLY A 1 85 ? 9.829 -1.091 -1.143 1.00 88.00 85 GLY A O 1
ATOM 689 N N . LEU A 1 86 ? 8.448 0.652 -0.967 1.00 87.69 86 LEU A N 1
ATOM 690 C CA . LEU A 1 86 ? 8.293 0.842 -2.412 1.00 87.69 86 LEU A CA 1
ATOM 691 C C . LEU A 1 86 ? 9.403 1.695 -3.026 1.00 87.69 86 LEU A C 1
ATOM 693 O O . LEU A 1 86 ? 9.760 1.496 -4.190 1.00 87.69 86 LEU A O 1
ATOM 697 N N . THR A 1 87 ? 9.929 2.663 -2.288 1.00 85.50 87 THR A N 1
ATOM 698 C CA . THR A 1 87 ? 10.903 3.635 -2.808 1.00 85.50 87 THR A CA 1
ATOM 699 C C . THR A 1 87 ? 12.352 3.232 -2.546 1.00 85.50 87 THR A C 1
ATOM 701 O O . THR A 1 87 ? 13.260 3.752 -3.195 1.00 85.50 87 THR A O 1
ATOM 704 N N . GLY A 1 88 ? 12.588 2.265 -1.656 1.00 72.50 88 GLY A N 1
ATOM 705 C CA . GLY A 1 88 ? 13.929 1.772 -1.347 1.00 72.50 88 GLY A CA 1
ATOM 706 C C . GLY A 1 88 ? 14.751 2.711 -0.482 1.00 72.50 88 GLY A C 1
ATOM 707 O O . GLY A 1 88 ? 15.983 2.674 -0.538 1.00 72.50 88 GLY A O 1
ATOM 708 N N . ASN A 1 89 ? 14.079 3.513 0.348 1.00 69.50 89 ASN A N 1
ATOM 709 C CA . ASN A 1 89 ? 14.733 4.214 1.452 1.00 69.50 89 ASN A CA 1
ATOM 710 C C . ASN A 1 89 ? 15.286 3.228 2.499 1.00 69.50 89 ASN A C 1
ATOM 712 O O . ASN A 1 89 ? 16.282 3.524 3.155 1.00 69.50 89 ASN A O 1
ATOM 716 N N . CYS A 1 90 ? 14.689 2.040 2.616 1.00 61.41 90 CYS A N 1
ATOM 717 C CA . CYS A 1 90 ? 15.027 1.002 3.586 1.00 61.41 90 CYS A CA 1
ATOM 718 C C . CYS A 1 90 ? 15.685 -0.221 2.921 1.00 61.41 90 CYS A C 1
ATOM 720 O O . CYS A 1 90 ? 15.120 -1.300 2.936 1.00 61.41 90 CYS A O 1
ATOM 722 N N . ASP A 1 91 ? 16.880 -0.053 2.344 1.00 76.06 91 ASP A N 1
ATOM 723 C CA . ASP A 1 91 ? 17.684 -1.128 1.725 1.00 76.06 91 ASP A CA 1
ATOM 724 C C . ASP A 1 91 ? 16.998 -1.870 0.544 1.00 76.06 91 ASP A C 1
ATOM 726 O O . ASP A 1 91 ? 15.854 -2.307 0.564 1.00 76.06 91 ASP A O 1
ATOM 730 N N . LEU A 1 92 ? 17.735 -2.013 -0.558 1.00 77.50 92 LEU A N 1
ATOM 731 C CA . LEU A 1 92 ? 17.214 -2.557 -1.814 1.00 77.50 92 LEU A CA 1
ATOM 732 C C . LEU A 1 92 ? 16.818 -4.030 -1.725 1.00 77.50 92 LEU A C 1
ATOM 734 O O . LEU A 1 92 ? 16.006 -4.477 -2.534 1.00 77.50 92 LEU A O 1
ATOM 738 N N . ASP A 1 93 ? 17.391 -4.779 -0.783 1.00 80.25 93 ASP A N 1
ATOM 739 C CA . ASP A 1 93 ? 17.037 -6.185 -0.578 1.00 80.25 93 ASP A CA 1
ATOM 740 C C . ASP A 1 93 ? 15.650 -6.357 0.067 1.00 80.25 93 ASP A C 1
ATOM 742 O O . ASP A 1 93 ? 15.065 -7.433 -0.045 1.00 80.25 93 ASP A O 1
ATOM 746 N N . TYR A 1 94 ? 15.094 -5.293 0.654 1.00 81.25 94 TYR A N 1
ATOM 747 C CA . TYR A 1 94 ? 13.752 -5.273 1.245 1.00 81.25 94 TYR A CA 1
ATOM 748 C C . TYR A 1 94 ? 12.729 -4.519 0.391 1.00 81.25 94 TYR A C 1
ATOM 750 O O . TYR A 1 94 ? 11.577 -4.384 0.791 1.00 81.25 94 TYR A O 1
ATOM 758 N N . VAL A 1 95 ? 13.122 -4.038 -0.793 1.00 87.00 95 VAL A N 1
ATOM 759 C CA . VAL A 1 95 ? 12.181 -3.389 -1.708 1.00 87.00 95 VAL A CA 1
ATOM 760 C C . VAL A 1 95 ? 11.302 -4.434 -2.373 1.00 87.00 95 VAL A C 1
ATOM 762 O O . VAL A 1 95 ? 11.791 -5.315 -3.089 1.00 87.00 95 VAL A O 1
ATOM 765 N N . ASP A 1 96 ? 9.990 -4.273 -2.227 1.00 84.75 96 ASP A N 1
ATOM 766 C CA . ASP A 1 96 ? 9.013 -5.146 -2.866 1.00 84.75 96 ASP A CA 1
ATOM 767 C C . ASP A 1 96 ? 9.187 -5.150 -4.377 1.00 84.75 96 ASP A C 1
ATOM 769 O O . ASP A 1 96 ? 9.095 -4.108 -5.018 1.00 84.75 96 ASP A O 1
ATOM 773 N N . ARG A 1 97 ? 9.405 -6.319 -4.979 1.00 87.75 97 ARG A N 1
ATOM 774 C CA . ARG A 1 97 ? 9.506 -6.462 -6.441 1.00 87.75 97 ARG A CA 1
ATOM 775 C C . ARG A 1 97 ? 8.128 -6.574 -7.074 1.00 87.75 97 ARG A C 1
ATOM 777 O O . ARG A 1 97 ? 7.331 -7.400 -6.644 1.00 87.75 97 ARG A O 1
ATOM 784 N N . PHE A 1 98 ? 7.856 -5.833 -8.135 1.00 90.12 98 PHE A N 1
ATOM 785 C CA . PHE A 1 98 ? 6.627 -5.908 -8.924 1.00 90.12 98 PHE A CA 1
ATOM 786 C C . PHE A 1 98 ? 6.831 -6.750 -10.188 1.00 90.12 98 PHE A C 1
ATOM 788 O O . PHE A 1 98 ? 7.960 -6.895 -10.667 1.00 90.12 98 PHE A O 1
ATOM 795 N N . PRO A 1 99 ? 5.754 -7.316 -10.766 1.00 85.88 99 PRO A N 1
ATOM 796 C CA . PRO A 1 99 ? 5.827 -7.891 -12.102 1.00 85.88 99 PRO A CA 1
ATOM 797 C C . PRO A 1 99 ? 6.360 -6.856 -13.105 1.00 85.88 99 PRO A C 1
ATOM 799 O O . PRO A 1 99 ? 5.806 -5.765 -13.224 1.00 85.88 99 PRO A O 1
ATOM 802 N N . GLY A 1 100 ? 7.427 -7.209 -13.824 1.00 82.38 100 GLY A N 1
ATOM 803 C CA . GLY A 1 100 ? 8.101 -6.320 -14.778 1.00 82.38 100 GLY A CA 1
ATOM 804 C C . GLY A 1 100 ? 9.343 -5.608 -14.233 1.00 82.38 100 GLY A C 1
ATOM 805 O O . GLY A 1 100 ? 10.076 -5.015 -15.022 1.00 82.38 100 GLY A O 1
ATOM 806 N N . ASP A 1 101 ? 9.625 -5.707 -12.931 1.00 89.25 101 ASP A N 1
ATOM 807 C CA . ASP A 1 101 ? 10.863 -5.168 -12.364 1.00 89.25 101 ASP A CA 1
ATOM 808 C C . ASP A 1 101 ? 12.098 -5.931 -12.889 1.00 89.25 101 ASP A C 1
ATOM 810 O O . ASP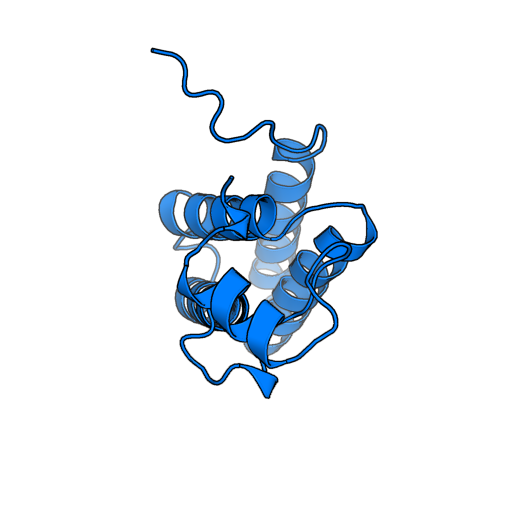 A 1 101 ? 12.030 -7.151 -13.095 1.00 89.25 101 ASP A O 1
ATOM 814 N N . PRO A 1 102 ? 13.254 -5.257 -13.072 1.00 90.69 102 PRO A N 1
ATOM 815 C CA . PRO A 1 102 ? 14.478 -5.919 -13.512 1.00 90.69 102 PRO A CA 1
ATOM 816 C C . PRO A 1 102 ? 14.898 -7.043 -12.566 1.00 90.69 102 PRO A C 1
ATOM 818 O O . PRO A 1 102 ? 14.910 -6.872 -11.348 1.00 90.69 102 PRO A O 1
ATOM 821 N N . ILE A 1 103 ? 15.284 -8.195 -13.117 1.00 89.56 103 ILE A N 1
ATOM 822 C CA . ILE A 1 103 ? 15.711 -9.351 -12.314 1.00 89.56 103 ILE A CA 1
ATOM 823 C C . ILE A 1 103 ? 17.090 -9.088 -11.693 1.00 89.56 103 ILE A C 1
ATOM 825 O O . ILE A 1 103 ? 17.271 -9.303 -10.492 1.00 89.56 103 ILE A O 1
ATOM 829 N N . ASP A 1 104 ? 18.038 -8.578 -12.490 1.00 92.19 104 ASP A N 1
ATOM 830 C CA . ASP A 1 104 ? 19.394 -8.266 -12.032 1.00 92.19 104 ASP A CA 1
ATOM 831 C C . ASP A 1 104 ? 19.389 -7.227 -10.899 1.00 92.19 104 ASP A C 1
ATOM 833 O O . ASP A 1 104 ? 18.653 -6.240 -10.928 1.00 92.19 104 ASP A O 1
ATOM 837 N N . LYS A 1 105 ? 20.229 -7.450 -9.880 1.00 85.62 105 LYS A N 1
ATOM 838 C CA . LYS A 1 105 ? 20.265 -6.612 -8.673 1.00 85.62 105 LYS A CA 1
ATOM 839 C C . LYS A 1 105 ? 20.721 -5.180 -8.967 1.00 85.62 105 LYS A C 1
ATOM 841 O O . LYS A 1 105 ? 20.201 -4.254 -8.347 1.00 85.62 105 LYS A O 1
ATOM 846 N N . LYS A 1 106 ? 21.673 -4.969 -9.881 1.00 86.00 106 LYS A N 1
ATOM 847 C CA . LYS A 1 106 ? 22.161 -3.624 -10.233 1.00 86.00 106 LYS A CA 1
ATOM 848 C C . LYS A 1 106 ? 21.137 -2.880 -11.077 1.00 86.00 106 LYS A C 1
ATOM 850 O O . LYS A 1 106 ? 20.894 -1.703 -10.815 1.00 86.00 106 LYS A O 1
ATOM 855 N N . ASP A 1 107 ? 20.507 -3.566 -12.023 1.00 89.31 107 ASP A N 1
ATOM 856 C CA . ASP A 1 107 ? 19.448 -2.971 -12.840 1.00 89.31 107 ASP A CA 1
ATOM 857 C C . ASP A 1 107 ? 18.229 -2.615 -11.988 1.00 89.31 107 ASP A C 1
ATOM 859 O O . ASP A 1 107 ? 17.664 -1.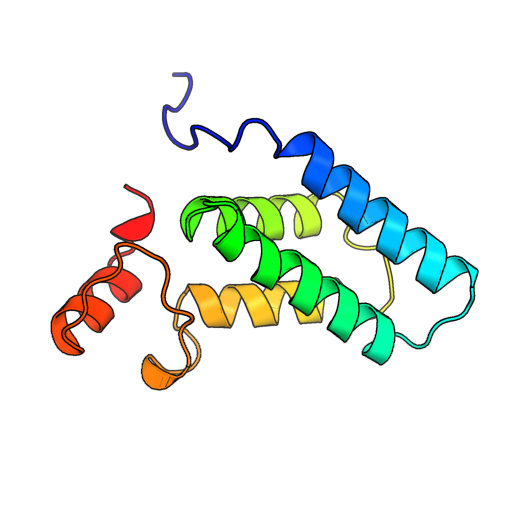535 -12.145 1.00 89.31 107 ASP A O 1
ATOM 863 N N . PHE A 1 108 ? 17.870 -3.469 -11.026 1.00 89.69 108 PHE A N 1
ATOM 864 C CA . PHE A 1 108 ? 16.806 -3.194 -10.063 1.00 89.69 108 PHE A CA 1
ATOM 865 C C . PHE A 1 108 ? 17.142 -1.993 -9.173 1.00 89.69 108 PHE A C 1
ATOM 867 O O . PHE A 1 108 ? 16.337 -1.073 -9.041 1.00 89.69 108 PHE A O 1
ATOM 874 N N . ALA A 1 109 ? 18.362 -1.951 -8.628 1.00 87.50 109 ALA A N 1
ATOM 875 C CA . ALA A 1 109 ? 18.854 -0.822 -7.842 1.00 87.50 109 ALA A CA 1
ATOM 876 C C . ALA A 1 109 ? 18.749 0.498 -8.613 1.00 87.50 109 ALA A C 1
ATOM 878 O O . ALA A 1 109 ? 18.271 1.502 -8.084 1.00 87.50 109 ALA A O 1
ATOM 879 N N . PHE A 1 110 ? 19.197 0.494 -9.869 1.00 88.38 110 PHE A N 1
ATOM 880 C CA . PHE A 1 110 ? 19.122 1.651 -10.745 1.00 88.38 110 PHE A CA 1
ATOM 881 C C . PHE A 1 110 ? 17.668 2.030 -11.034 1.00 88.38 110 PHE A C 1
ATOM 883 O O . PHE A 1 110 ? 17.298 3.189 -10.874 1.00 88.38 110 PHE A O 1
ATOM 890 N N . PHE A 1 111 ? 16.834 1.062 -11.408 1.00 89.31 111 PHE A N 1
ATOM 891 C CA . PHE A 1 111 ? 15.419 1.253 -11.717 1.00 89.31 111 PHE A CA 1
ATOM 892 C C . PHE A 1 111 ? 14.639 1.899 -10.565 1.00 89.31 111 PHE A C 1
ATOM 894 O O . PHE A 1 111 ? 13.925 2.876 -10.791 1.00 89.31 111 PHE A O 1
ATOM 901 N N . VAL A 1 112 ? 14.827 1.412 -9.334 1.00 87.94 112 VAL A N 1
ATOM 902 C CA . VAL A 1 112 ? 14.175 1.949 -8.128 1.00 87.94 112 VAL A CA 1
ATOM 903 C C . VAL A 1 112 ? 14.677 3.359 -7.817 1.00 87.94 112 VAL A C 1
ATOM 905 O O . VAL A 1 112 ? 13.869 4.281 -7.723 1.00 87.94 112 VAL A O 1
ATOM 908 N N . ARG A 1 113 ? 16.001 3.554 -7.734 1.00 84.69 113 ARG A N 1
ATOM 909 C CA . ARG A 1 113 ? 16.621 4.833 -7.325 1.00 84.69 113 ARG A CA 1
ATOM 910 C C . ARG A 1 113 ? 16.466 5.962 -8.338 1.00 84.69 113 ARG A C 1
ATOM 912 O O . ARG A 1 113 ? 16.581 7.126 -7.973 1.00 84.69 113 ARG A O 1
ATOM 919 N N . THR A 1 114 ? 16.258 5.628 -9.608 1.00 86.94 114 THR A N 1
ATOM 920 C CA . THR A 1 114 ? 16.013 6.620 -10.667 1.00 86.94 114 THR A CA 1
ATOM 921 C C . THR A 1 114 ? 14.532 6.873 -10.910 1.00 86.94 114 THR A C 1
ATOM 923 O O . THR A 1 114 ? 14.199 7.638 -11.808 1.00 86.94 114 THR A O 1
ATOM 926 N N . PHE A 1 115 ? 13.646 6.250 -10.125 1.00 85.94 115 PHE A N 1
ATOM 927 C CA . PHE A 1 115 ? 12.196 6.381 -10.257 1.00 85.94 115 PHE A CA 1
ATOM 928 C C . PHE A 1 115 ? 11.666 6.053 -11.660 1.00 85.94 115 PHE A C 1
ATOM 930 O O . PHE A 1 115 ? 10.590 6.505 -12.042 1.00 85.94 115 PHE A O 1
ATOM 937 N N . LYS A 1 116 ? 12.380 5.212 -12.424 1.00 85.00 116 LYS A N 1
ATOM 938 C CA . LYS A 1 116 ? 11.968 4.783 -13.775 1.00 85.00 116 LYS A CA 1
ATOM 939 C C . LYS A 1 116 ? 10.620 4.069 -13.797 1.00 85.00 116 LYS A C 1
ATOM 941 O O . LYS A 1 116 ? 9.952 4.023 -14.818 1.00 85.00 116 LYS A O 1
ATOM 946 N N . TRP A 1 117 ? 10.208 3.521 -12.663 1.00 84.50 117 TRP A N 1
ATOM 947 C CA . TRP A 1 117 ? 8.898 2.912 -12.464 1.00 84.50 117 TRP A CA 1
ATOM 948 C C . TRP A 1 117 ? 7.733 3.916 -12.426 1.00 84.50 117 TRP A C 1
ATOM 950 O O . TRP A 1 117 ? 6.581 3.480 -12.403 1.00 84.50 117 TRP A O 1
ATOM 960 N N . LEU A 1 118 ? 8.001 5.228 -12.400 1.00 83.56 118 LEU A N 1
ATOM 961 C CA . LEU A 1 118 ? 6.990 6.280 -12.565 1.00 83.56 118 LEU A CA 1
ATOM 962 C C . LEU A 1 118 ? 6.660 6.570 -14.038 1.00 83.56 118 LEU A C 1
ATOM 964 O O . LEU A 1 118 ? 5.638 7.206 -14.304 1.00 83.56 118 LEU A O 1
ATOM 968 N N . GLU A 1 119 ? 7.506 6.123 -14.973 1.00 77.12 119 GLU A N 1
ATOM 969 C CA . GLU A 1 119 ? 7.347 6.341 -16.419 1.00 77.12 119 GLU A CA 1
ATOM 970 C C . GLU A 1 119 ? 6.200 5.509 -17.034 1.00 77.12 119 GLU A C 1
ATOM 972 O O . GLU A 1 119 ? 5.762 4.477 -16.457 1.00 77.12 119 GLU A O 1
#

Solvent-accessible surface area (backbone atoms only — not comparable to full-atom values): 7119 Å² total; per-residue (Å²): 130,86,74,83,75,67,84,65,62,94,56,47,69,59,54,52,52,51,52,54,50,52,47,44,52,39,50,76,71,65,53,56,68,75,60,51,48,51,55,50,51,52,55,57,58,48,41,51,80,77,70,50,47,70,50,55,52,5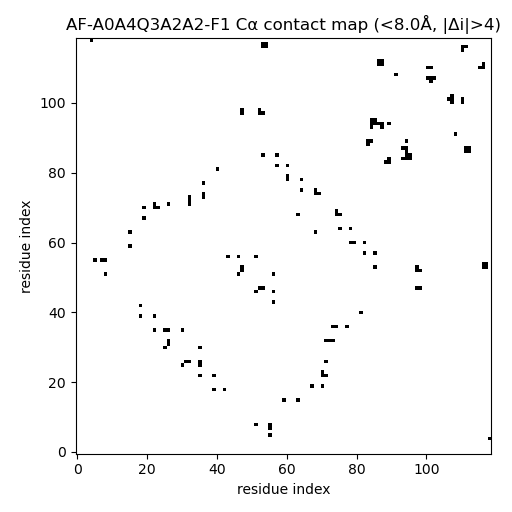2,52,49,46,53,51,42,53,76,74,50,51,82,66,47,100,56,46,55,60,52,47,51,52,52,48,32,32,68,57,40,80,62,50,70,92,61,33,72,83,53,96,87,56,58,83,53,68,67,55,30,52,49,38,49,74,67,49,57,65,65,109

Sequence (119 aa):
MKSKILQLPKDYDYRKSQLAELIKQEADAGTVSTEIDKKVDESISNLKSVGWQRKHILYFLHDMLNNSPDLYSTFDTLLLEIDSGLTGNCDLDYVDRFPGDPIDKKDFAFFVRTFKWLE

Mean predicted aligned error: 4.85 Å

Nearest PDB structures (foldseek):
  7udo-assembly1_A  TM=4.574E-01  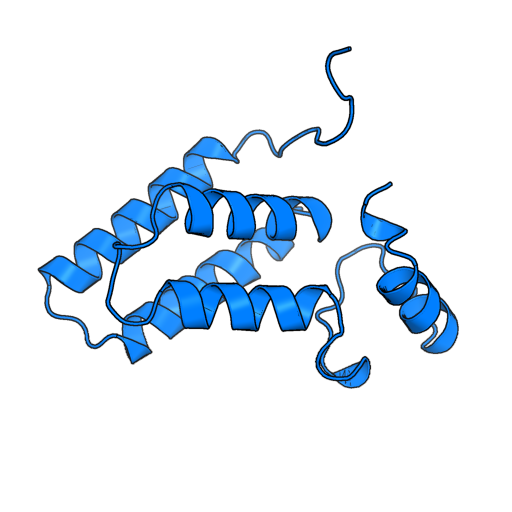e=9.616E-01  synthetic construct
  5an3-assembly1_C  TM=3.092E-01  e=7.251E+00  Saccharomyces cerevisiae

Secondary structure (DSSP, 8-state):
----S----TTHHHHHHHHHHHHHHHHHTT--HHHHHHHHHHHHHHHHHTT--HHHHHHHHHHHHHH-GGGSTTHHHHHHHHHHHHHTSS-GGGSPPPTT--SSHHHHHHHHHTTGGG-